Protein AF-A0A9E3NSC0-F1 (afdb_monomer)

Foldseek 3Di:
DVVVVVVVVVVVVVCCVVVVPPPPPDPLDDEFLDADDQVVAQSNHHPQWHWAALVPWDPPSSPGTGTEHPPLCPGPDNRSHPPPPPPDPPPPDPPPPDDDDDDDDDDDDDDDDDDDDDDDDDDDDDDD

Secondary structure (DSSP, 8-state):
-HHHHHHHHHHHHHHHHHHGGGTTS-S--B-TT-B--GGGTTTTBPTT-EEE-GGGSPTTSTTS-EEE-SSGGG--STTTS----------PPP----------------------------------

Structure (mmCIF, N/CA/C/O backbone):
data_AF-A0A9E3NSC0-F1
#
_entry.id   AF-A0A9E3NSC0-F1
#
loop_
_atom_site.group_PDB
_atom_site.id
_atom_site.type_symbol
_atom_site.label_atom_id
_atom_site.label_alt_id
_atom_site.label_comp_id
_atom_site.label_asym_id
_atom_site.label_entity_id
_atom_site.label_seq_id
_atom_site.pdbx_PDB_ins_code
_atom_site.Cartn_x
_atom_site.Cartn_y
_atom_site.Cartn_z
_atom_site.occupancy
_atom_site.B_iso_or_equiv
_atom_site.auth_seq_id
_atom_site.auth_comp_id
_atom_site.auth_asym_id
_atom_site.auth_atom_id
_atom_site.pdbx_PDB_model_num
ATOM 1 N N . MET A 1 1 ? -35.193 8.172 50.610 1.00 54.69 1 MET A N 1
ATOM 2 C CA . MET A 1 1 ? -33.927 8.761 50.098 1.00 54.69 1 MET A CA 1
ATOM 3 C C . MET A 1 1 ? -32.937 7.762 49.465 1.00 54.69 1 MET A C 1
ATOM 5 O O . MET A 1 1 ? -32.137 8.177 48.640 1.00 54.69 1 MET A O 1
ATOM 9 N N . ARG A 1 2 ? -32.980 6.446 49.754 1.00 57.78 2 ARG A N 1
ATOM 10 C CA . ARG A 1 2 ? -32.017 5.463 49.191 1.00 57.78 2 ARG A CA 1
ATOM 11 C C . ARG A 1 2 ? -32.183 5.151 47.689 1.00 57.78 2 ARG A C 1
ATOM 13 O O . ARG A 1 2 ? -31.225 4.731 47.052 1.00 57.78 2 ARG A O 1
ATOM 20 N N . ARG A 1 3 ? -33.372 5.375 47.113 1.00 58.94 3 ARG A N 1
ATOM 21 C CA . ARG A 1 3 ? -33.670 5.082 45.695 1.00 58.94 3 ARG A CA 1
ATOM 22 C C . ARG A 1 3 ? -33.016 6.078 44.722 1.00 58.94 3 ARG A C 1
ATOM 24 O O . ARG A 1 3 ? -32.487 5.651 43.707 1.00 58.94 3 ARG A O 1
ATOM 31 N N . ALA A 1 4 ? -32.936 7.365 45.071 1.00 59.34 4 ALA A N 1
ATOM 32 C CA . ALA A 1 4 ? -32.341 8.401 44.213 1.00 59.34 4 ALA A CA 1
ATOM 33 C C . ALA A 1 4 ? -30.824 8.223 43.986 1.00 59.34 4 ALA A C 1
ATOM 35 O O . ALA A 1 4 ? -30.320 8.521 42.907 1.00 59.34 4 ALA A O 1
ATOM 36 N N . LYS A 1 5 ? -30.098 7.673 44.973 1.00 58.50 5 LYS A N 1
ATOM 37 C CA . LYS A 1 5 ? -28.663 7.357 44.844 1.00 58.50 5 LYS A CA 1
ATOM 38 C C . LYS A 1 5 ? -28.388 6.224 43.848 1.00 58.50 5 LYS A C 1
ATOM 40 O O . LYS A 1 5 ? -27.364 6.259 43.179 1.00 58.50 5 LYS A O 1
ATOM 45 N N . ARG A 1 6 ? -29.301 5.251 43.722 1.00 69.88 6 ARG A N 1
ATOM 46 C CA . ARG A 1 6 ? -29.136 4.105 42.810 1.00 69.88 6 ARG A CA 1
ATOM 47 C C . ARG A 1 6 ? -29.283 4.517 41.344 1.00 69.88 6 ARG A C 1
ATOM 49 O O . ARG A 1 6 ? -28.489 4.084 40.523 1.00 69.88 6 ARG A O 1
ATOM 56 N N . TYR A 1 7 ? -30.214 5.419 41.036 1.00 70.44 7 TYR A N 1
ATOM 57 C CA . TYR A 1 7 ? -30.412 5.904 39.664 1.00 70.44 7 TYR A CA 1
ATOM 58 C C . TYR A 1 7 ? -29.256 6.773 39.153 1.00 70.44 7 TYR A C 1
ATOM 60 O O . TYR A 1 7 ? -28.884 6.661 37.990 1.00 70.44 7 TYR A O 1
ATOM 68 N N . ARG A 1 8 ? -28.630 7.581 40.021 1.00 72.56 8 ARG A N 1
ATOM 69 C CA . ARG A 1 8 ? -27.441 8.364 39.638 1.00 72.56 8 ARG A CA 1
ATOM 70 C C . ARG A 1 8 ? -26.234 7.480 39.322 1.00 72.56 8 ARG A C 1
ATOM 72 O O . ARG A 1 8 ? -25.515 7.763 38.376 1.00 72.56 8 ARG A O 1
ATOM 79 N N . LEU A 1 9 ? -26.045 6.400 40.080 1.00 73.25 9 LEU A N 1
ATOM 80 C CA . LEU A 1 9 ? -24.927 5.475 39.878 1.00 73.25 9 LEU A CA 1
ATOM 81 C C . LEU A 1 9 ? -25.101 4.657 38.587 1.00 73.25 9 LEU A C 1
ATOM 83 O O . LEU A 1 9 ? -24.159 4.530 37.814 1.00 73.25 9 LEU A O 1
ATOM 87 N N . VAL A 1 10 ? -26.324 4.197 38.301 1.00 77.19 10 VAL A N 1
ATOM 88 C CA . VAL A 1 10 ? -26.644 3.500 37.042 1.00 77.19 10 VAL A CA 1
ATOM 89 C C . VAL A 1 10 ? -26.460 4.418 35.830 1.00 77.19 10 VAL A C 1
ATOM 91 O O . VAL A 1 10 ? -25.873 3.998 34.842 1.00 77.19 10 VAL A O 1
ATOM 94 N N . SER A 1 11 ? -26.887 5.682 35.914 1.00 79.56 11 SER A N 1
ATOM 95 C CA . SER A 1 11 ? -26.728 6.637 34.810 1.00 79.56 11 SER A CA 1
ATOM 96 C C . SER A 1 11 ? -25.265 6.882 34.441 1.00 79.56 11 SER A C 1
ATOM 98 O O . SER A 1 11 ? -24.968 6.964 33.257 1.00 79.56 11 SER A O 1
ATOM 100 N N . VAL A 1 12 ? -24.367 6.984 35.430 1.00 78.38 12 VAL A N 1
ATOM 101 C CA . VAL A 1 12 ? -22.927 7.197 35.193 1.00 78.38 12 VAL A CA 1
ATOM 102 C C . VAL A 1 12 ? -22.280 5.961 34.566 1.00 78.38 12 VAL A C 1
ATOM 104 O O . VAL A 1 12 ? -21.470 6.089 33.655 1.00 78.38 12 VAL A O 1
ATOM 107 N N . ILE A 1 13 ? -22.661 4.759 35.008 1.00 79.62 13 ILE A N 1
ATOM 108 C CA . ILE A 1 13 ? -22.152 3.511 34.420 1.00 79.62 13 ILE A CA 1
ATOM 109 C C . ILE A 1 13 ? -22.594 3.389 32.958 1.00 79.62 13 ILE A C 1
ATOM 111 O O . ILE A 1 13 ? -21.789 3.023 32.108 1.00 79.62 13 ILE A O 1
ATOM 115 N N . VAL A 1 14 ? -23.846 3.740 32.649 1.00 79.62 14 VAL A N 1
ATOM 116 C CA . VAL A 1 14 ? -24.365 3.691 31.275 1.00 79.62 14 VAL A CA 1
ATOM 117 C C . VAL A 1 14 ? -23.657 4.703 30.371 1.00 79.62 14 VAL A C 1
ATOM 119 O O . VAL A 1 14 ? -23.268 4.338 29.266 1.00 79.62 14 VAL A O 1
ATOM 122 N N . THR A 1 15 ? -23.420 5.943 30.815 1.00 74.44 15 THR A N 1
ATOM 123 C CA . THR A 1 15 ? -22.693 6.922 29.9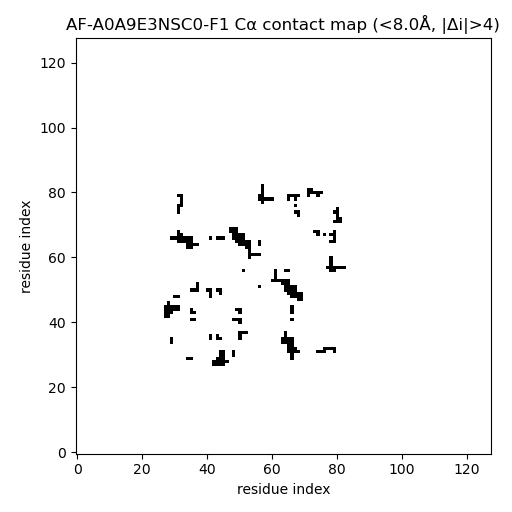87 1.00 74.44 15 THR A CA 1
ATOM 124 C C . THR A 1 15 ? -21.230 6.551 29.770 1.00 74.44 15 THR A C 1
ATOM 126 O O . THR A 1 15 ? -20.727 6.758 28.670 1.00 74.44 15 THR A O 1
ATOM 129 N N . VAL A 1 16 ? -20.552 5.956 30.756 1.00 76.19 16 VAL A N 1
ATOM 130 C CA . VAL A 1 16 ? -19.175 5.458 30.578 1.00 76.19 16 VAL A CA 1
ATOM 131 C C . VAL A 1 16 ? -19.140 4.243 29.645 1.00 76.19 16 VAL A C 1
ATOM 133 O O . VAL A 1 16 ? -18.275 4.170 28.777 1.00 76.19 16 VAL A O 1
ATOM 136 N N . ALA A 1 17 ? -20.103 3.324 29.758 1.00 69.44 17 ALA A N 1
ATOM 137 C CA . ALA A 1 17 ? -20.177 2.144 28.898 1.00 69.44 17 ALA A CA 1
ATOM 138 C C . ALA A 1 17 ? -20.480 2.494 27.429 1.00 69.44 17 ALA A C 1
ATOM 140 O O . ALA A 1 17 ? -19.906 1.889 26.529 1.00 69.44 17 ALA A O 1
ATOM 141 N N . VAL A 1 18 ? -21.346 3.483 27.179 1.00 67.94 18 VAL A N 1
ATOM 142 C CA . VAL A 1 18 ? -21.692 3.919 25.814 1.00 67.94 18 VAL A CA 1
ATOM 143 C C . VAL A 1 18 ? -20.631 4.865 25.236 1.00 67.94 18 VAL A C 1
ATOM 145 O O . VAL A 1 18 ? -20.310 4.769 24.056 1.00 67.94 18 VAL A O 1
ATOM 148 N N . GLY A 1 19 ? -20.044 5.751 26.049 1.00 61.44 19 GLY A N 1
ATOM 149 C CA . GLY A 1 19 ? -19.016 6.699 25.598 1.00 61.44 19 GLY A CA 1
ATOM 150 C C . GLY A 1 19 ? -17.625 6.085 25.397 1.00 61.44 19 GLY A C 1
ATOM 151 O O . GLY A 1 19 ? -16.856 6.574 24.574 1.00 61.44 19 GLY A O 1
ATOM 152 N N . GLY A 1 20 ? -17.294 5.005 26.113 1.00 61.06 20 GLY A N 1
ATOM 153 C CA . GLY A 1 20 ? -15.976 4.363 26.042 1.00 61.06 20 GLY A CA 1
ATOM 154 C C . GLY A 1 20 ? -15.726 3.529 24.781 1.00 61.06 20 GLY A C 1
ATOM 155 O O . GLY A 1 20 ? -14.576 3.259 24.455 1.00 61.06 20 GLY A O 1
ATOM 156 N N . PHE A 1 21 ? -16.770 3.138 24.044 1.00 59.31 21 PHE A N 1
ATOM 157 C CA . PHE A 1 21 ? -16.642 2.180 22.936 1.00 59.31 21 PHE A CA 1
ATOM 158 C C . PHE A 1 21 ? -16.176 2.787 21.599 1.00 59.31 21 PHE A C 1
ATOM 160 O O . PHE A 1 21 ? -15.873 2.045 20.671 1.00 59.31 21 PHE A O 1
ATOM 167 N N . VAL A 1 22 ? -16.094 4.117 21.483 1.00 60.00 22 VAL A N 1
ATOM 16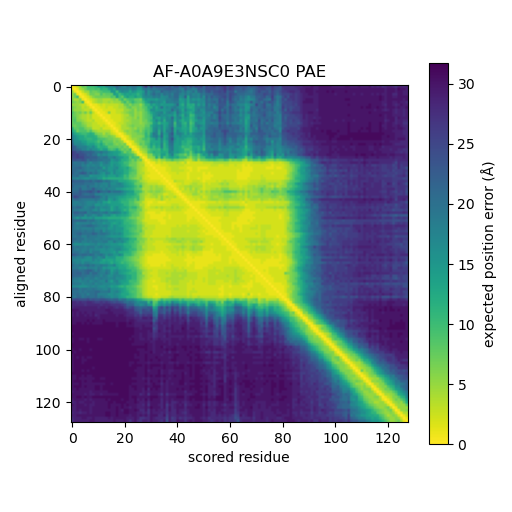8 C CA . VAL A 1 22 ? -15.783 4.808 20.211 1.00 60.00 22 VAL A CA 1
ATOM 169 C C . VAL A 1 22 ? -14.270 4.997 19.981 1.00 60.00 22 VAL A C 1
ATOM 171 O O . VAL A 1 22 ? -13.853 5.367 18.893 1.00 60.00 22 VAL A O 1
ATOM 174 N N . TRP A 1 23 ? -13.417 4.696 20.965 1.00 58.00 23 TRP A N 1
ATOM 175 C CA . TRP A 1 23 ? -11.986 5.046 20.925 1.00 58.00 23 TRP A CA 1
ATOM 176 C C . TRP A 1 23 ? -11.034 3.935 20.450 1.00 58.00 23 TRP A C 1
ATOM 178 O O . TRP A 1 23 ? -9.825 4.138 20.466 1.00 58.00 23 TRP A O 1
ATOM 188 N N . LEU A 1 24 ? -11.537 2.769 20.026 1.00 58.09 24 LEU A N 1
ATOM 189 C CA . LEU A 1 24 ? -10.683 1.636 19.621 1.00 58.09 24 LEU A CA 1
ATOM 190 C C . LEU A 1 24 ? -10.480 1.489 18.106 1.00 58.09 24 LEU A C 1
ATOM 192 O O . LEU A 1 24 ? -9.834 0.540 17.672 1.00 58.09 24 LEU A O 1
ATOM 196 N N . THR A 1 25 ? -10.974 2.417 17.287 1.00 58.47 25 THR A N 1
ATOM 197 C CA . THR A 1 25 ? -10.577 2.474 15.875 1.00 58.47 25 THR A CA 1
ATOM 198 C C . THR A 1 25 ? -9.269 3.255 15.778 1.00 58.47 25 THR A C 1
ATOM 200 O O . THR A 1 25 ? -9.287 4.480 15.665 1.00 58.47 25 THR A O 1
ATOM 203 N N . ALA A 1 26 ? -8.134 2.562 15.890 1.00 58.03 26 ALA A N 1
ATOM 204 C CA . ALA A 1 26 ? -6.829 3.136 15.581 1.00 58.03 26 ALA A CA 1
ATOM 205 C C . ALA A 1 26 ? -6.887 3.760 14.173 1.00 58.03 26 ALA A C 1
ATOM 207 O O . ALA A 1 26 ? -7.279 3.102 13.211 1.00 58.03 26 ALA A O 1
ATOM 208 N N . CYS A 1 27 ? -6.586 5.057 14.075 1.00 60.66 27 CYS A N 1
ATOM 209 C CA . CYS A 1 27 ? -6.706 5.876 12.862 1.00 60.66 27 CYS A CA 1
ATOM 210 C C . CYS A 1 27 ? -5.601 5.601 11.830 1.00 60.66 27 CYS A C 1
ATOM 212 O O . CYS A 1 27 ? -5.110 6.519 11.177 1.00 60.66 27 CYS A O 1
ATOM 214 N N . SER A 1 28 ? -5.212 4.346 11.682 1.00 65.06 28 SER A N 1
ATOM 215 C CA . SER A 1 28 ? -4.166 3.902 10.778 1.00 65.06 28 SER A CA 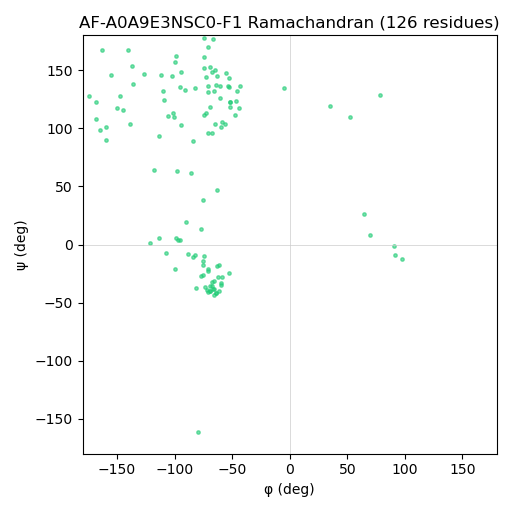1
ATOM 216 C C . SER A 1 28 ? -4.830 3.378 9.498 1.00 65.06 28 SER A C 1
ATOM 218 O O . SER A 1 28 ? -4.847 2.191 9.220 1.00 65.06 28 SER A O 1
ATOM 220 N N . ASN A 1 29 ? -5.526 4.267 8.781 1.00 85.69 29 ASN A N 1
ATOM 221 C CA . ASN A 1 29 ? -6.198 3.953 7.511 1.00 85.69 29 ASN A CA 1
ATOM 222 C C . ASN A 1 29 ? -5.583 4.801 6.396 1.00 85.69 29 ASN A C 1
ATOM 224 O O . ASN A 1 29 ? -6.232 5.690 5.841 1.00 85.69 29 ASN A O 1
ATOM 228 N N . TYR A 1 30 ? -4.304 4.578 6.108 1.00 93.25 30 TYR A N 1
ATOM 229 C CA . TYR A 1 30 ? -3.657 5.210 4.968 1.00 93.25 30 TYR A CA 1
ATOM 230 C C . TYR A 1 30 ? -4.185 4.605 3.663 1.00 93.25 30 TYR A C 1
ATOM 232 O O . TYR A 1 30 ? -4.260 3.383 3.505 1.00 93.25 30 TYR A O 1
ATOM 240 N N . GLY A 1 31 ? -4.565 5.481 2.733 1.00 95.25 31 GLY A N 1
ATOM 241 C CA . GLY A 1 31 ? -5.102 5.095 1.432 1.00 95.25 31 GLY A CA 1
ATOM 242 C C . GLY A 1 31 ? -4.036 4.563 0.472 1.00 95.25 31 GLY A C 1
ATOM 243 O O . GLY A 1 31 ? -2.839 4.536 0.759 1.00 95.25 31 GLY A O 1
ATOM 244 N N . GLU A 1 32 ? -4.469 4.147 -0.715 1.00 96.06 32 GLU A N 1
ATOM 245 C CA . GLU A 1 32 ? -3.568 3.630 -1.743 1.00 96.06 32 GLU A CA 1
ATOM 246 C C . GLU A 1 32 ? -2.521 4.678 -2.176 1.00 96.06 32 GLU A C 1
ATOM 248 O O . GLU A 1 32 ? -2.866 5.778 -2.599 1.00 96.06 32 GLU A O 1
ATOM 253 N N . GLY A 1 33 ? -1.234 4.322 -2.114 1.00 95.31 33 GLY A N 1
ATOM 254 C CA . GLY A 1 33 ? -0.107 5.195 -2.465 1.00 95.31 33 GLY A CA 1
ATOM 255 C C . GLY A 1 33 ? 0.482 5.998 -1.305 1.00 95.31 33 GLY A C 1
ATOM 256 O O . GLY A 1 33 ? 1.565 6.579 -1.446 1.00 95.31 33 GLY A O 1
ATOM 257 N N . GLU A 1 34 ? -0.173 5.994 -0.150 1.00 96.19 34 GLU A N 1
ATOM 258 C CA . GLU A 1 34 ? 0.332 6.637 1.059 1.00 96.19 34 GLU A CA 1
ATOM 259 C C . GLU A 1 34 ? 1.475 5.837 1.693 1.00 96.19 34 GLU A C 1
ATOM 261 O O . GLU A 1 34 ? 1.697 4.666 1.376 1.00 96.19 34 GLU A O 1
ATOM 266 N N . ARG A 1 35 ? 2.256 6.499 2.554 1.00 95.69 35 ARG A N 1
ATOM 267 C CA . ARG A 1 35 ? 3.385 5.870 3.259 1.00 95.69 35 ARG A CA 1
ATOM 268 C C . ARG A 1 35 ? 2.870 4.931 4.349 1.00 95.69 35 ARG A C 1
ATOM 270 O O . ARG A 1 35 ? 1.904 5.260 5.025 1.00 95.69 35 ARG A O 1
ATOM 277 N N . CYS A 1 36 ? 3.561 3.818 4.552 1.00 94.69 36 CYS A N 1
ATOM 278 C CA . CYS A 1 36 ? 3.322 2.885 5.654 1.00 94.69 36 CYS A CA 1
ATOM 279 C C . CYS A 1 36 ? 4.647 2.357 6.206 1.00 94.69 36 CYS A C 1
ATOM 281 O O . CYS A 1 36 ? 5.689 2.552 5.579 1.00 94.69 36 CYS A O 1
ATOM 283 N N . GLU A 1 37 ? 4.605 1.699 7.363 1.00 93.06 37 GLU A N 1
ATOM 284 C CA . GLU A 1 37 ? 5.743 0.987 7.936 1.00 93.06 37 GLU A CA 1
ATOM 285 C C . GLU A 1 37 ? 5.582 -0.519 7.682 1.00 93.06 37 GLU A C 1
ATOM 287 O O . GLU A 1 37 ? 4.685 -1.169 8.224 1.00 93.06 37 GLU A O 1
ATOM 292 N N . PHE A 1 38 ? 6.454 -1.110 6.855 1.00 91.12 38 PHE A N 1
ATOM 293 C CA . PHE A 1 38 ? 6.341 -2.527 6.485 1.00 91.12 38 PHE A CA 1
ATOM 294 C C . PHE A 1 38 ? 6.414 -3.468 7.699 1.00 91.12 38 PHE A C 1
ATOM 296 O O . PHE A 1 38 ? 5.739 -4.500 7.736 1.00 91.12 38 PHE A O 1
ATOM 303 N N . PHE A 1 39 ? 7.191 -3.105 8.724 1.00 88.88 39 PHE A N 1
ATOM 304 C CA . PHE A 1 39 ? 7.326 -3.905 9.943 1.00 88.88 39 PHE A CA 1
ATOM 305 C C . PHE A 1 39 ? 6.110 -3.828 10.877 1.00 88.88 39 PHE A C 1
ATOM 307 O O . PHE A 1 39 ? 6.017 -4.641 11.796 1.00 88.88 39 PHE A O 1
ATOM 314 N N . ASN A 1 40 ? 5.157 -2.925 10.619 1.00 85.75 40 ASN A N 1
ATOM 315 C CA . ASN A 1 40 ? 3.924 -2.778 11.394 1.00 85.75 40 ASN A CA 1
ATOM 316 C C . ASN A 1 40 ? 2.759 -3.640 10.855 1.00 85.75 40 ASN A C 1
ATOM 318 O O . ASN A 1 40 ? 1.590 -3.363 11.095 1.00 85.75 40 ASN A O 1
ATOM 322 N N . GLY A 1 41 ? 3.050 -4.682 10.065 1.00 82.06 41 GLY A N 1
ATOM 323 C CA . GLY A 1 41 ? 2.077 -5.737 9.749 1.00 82.06 41 GLY A CA 1
ATOM 324 C C . GLY A 1 41 ? 0.846 -5.307 8.940 1.00 82.06 41 GLY A C 1
ATOM 325 O O . GLY A 1 41 ? -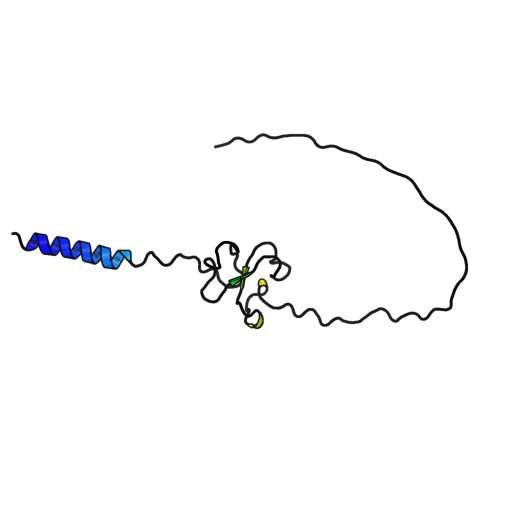0.181 -5.976 9.017 1.00 82.06 41 GLY A O 1
ATOM 326 N N . ASN A 1 42 ? 0.945 -4.237 8.141 1.00 85.88 42 ASN A N 1
ATOM 327 C CA . ASN A 1 42 ? -0.157 -3.609 7.389 1.00 85.88 42 ASN A CA 1
ATOM 328 C C . ASN A 1 42 ? -1.202 -2.879 8.246 1.00 85.88 42 ASN A C 1
ATOM 330 O O . ASN A 1 42 ? -2.206 -2.439 7.694 1.00 85.88 42 ASN A O 1
ATOM 334 N N . GLU A 1 43 ? -0.976 -2.712 9.552 1.00 87.50 43 GLU A N 1
ATOM 335 C CA . GLU A 1 43 ? -1.908 -2.001 10.443 1.00 87.50 43 GLU A CA 1
ATOM 336 C C . GLU A 1 43 ? -2.068 -0.523 10.072 1.00 87.50 43 GLU A C 1
ATOM 338 O O . GLU A 1 43 ? -3.042 0.104 10.463 1.00 87.50 43 GLU A O 1
ATOM 343 N N . ASP A 1 44 ? -1.124 0.009 9.296 1.00 90.12 44 ASP A N 1
ATOM 344 C CA . ASP A 1 44 ? -1.108 1.369 8.766 1.00 90.12 44 ASP A CA 1
ATOM 345 C C . ASP A 1 44 ? -2.083 1.581 7.601 1.00 90.12 44 ASP A C 1
ATOM 347 O O . ASP A 1 44 ? -2.530 2.699 7.344 1.00 90.12 44 ASP A O 1
ATOM 351 N N . CYS A 1 45 ? -2.411 0.523 6.870 1.00 93.56 45 CYS A N 1
ATOM 352 C CA . CYS A 1 45 ? -3.133 0.643 5.617 1.00 93.56 45 CYS A CA 1
ATOM 353 C C . CYS A 1 45 ? -4.643 0.481 5.799 1.00 93.56 45 CYS A C 1
ATOM 355 O O . CYS A 1 45 ? -5.111 -0.298 6.626 1.00 93.56 45 CYS A O 1
ATOM 357 N N . GLU A 1 46 ? -5.416 1.176 4.961 1.00 93.81 46 GLU A N 1
ATOM 358 C CA . GLU A 1 46 ? -6.861 0.970 4.888 1.00 93.81 46 GLU A CA 1
ATOM 359 C C . GLU A 1 46 ? -7.200 -0.507 4.614 1.00 93.81 46 GLU A C 1
ATOM 361 O O . GLU A 1 46 ? -6.467 -1.224 3.925 1.00 93.81 46 GLU A O 1
ATOM 366 N N . ASN A 1 47 ? -8.332 -0.972 5.150 1.00 90.06 47 ASN A N 1
ATOM 367 C CA . ASN A 1 47 ? -8.804 -2.345 4.976 1.00 90.06 47 ASN A CA 1
ATOM 368 C C . ASN A 1 47 ? -8.726 -2.818 3.514 1.00 90.06 47 ASN A C 1
ATOM 370 O O . ASN A 1 47 ? -9.350 -2.252 2.618 1.00 90.06 47 ASN A O 1
ATOM 374 N N . GLY A 1 48 ? -8.016 -3.927 3.294 1.00 90.81 48 GLY A N 1
ATOM 375 C CA . GLY A 1 48 ? -7.837 -4.520 1.967 1.00 90.81 48 GLY A CA 1
ATOM 376 C C . GLY A 1 48 ? -6.603 -4.025 1.209 1.00 90.81 48 GLY A C 1
ATOM 377 O O . GLY A 1 48 ? -6.343 -4.520 0.112 1.00 90.81 48 GLY A O 1
ATOM 378 N N . LEU A 1 49 ? -5.823 -3.112 1.786 1.00 94.94 49 LEU A N 1
ATOM 379 C CA . LEU A 1 49 ? -4.494 -2.739 1.316 1.00 94.94 49 LEU A CA 1
ATOM 380 C C . LEU A 1 49 ? -3.412 -3.452 2.143 1.00 94.94 49 LEU A C 1
ATOM 382 O O . LEU A 1 49 ? -3.631 -3.870 3.277 1.00 94.94 49 LEU A O 1
ATOM 386 N N . GLN A 1 50 ? -2.229 -3.595 1.555 1.00 94.69 50 GLN A N 1
ATOM 387 C CA . GLN A 1 50 ? -1.032 -4.116 2.208 1.00 94.69 50 GLN A CA 1
ATOM 388 C C . GLN A 1 50 ? 0.120 -3.128 2.035 1.00 94.69 50 GLN A C 1
ATOM 390 O O . GLN A 1 50 ? 0.233 -2.467 1.000 1.00 94.69 50 GLN A O 1
ATOM 395 N N . CYS A 1 51 ? 0.995 -3.051 3.028 1.00 95.62 51 CYS A N 1
ATOM 396 C CA . CYS A 1 51 ? 2.209 -2.269 2.944 1.00 95.62 51 CYS A CA 1
ATOM 397 C C . CYS A 1 51 ? 3.212 -3.003 2.051 1.00 95.62 51 CYS A C 1
ATOM 399 O O . CYS A 1 51 ? 3.702 -4.081 2.385 1.00 95.62 51 CYS A O 1
ATOM 401 N N . LEU A 1 52 ? 3.490 -2.446 0.876 1.00 94.50 52 LEU A N 1
ATOM 402 C CA . LEU A 1 52 ? 4.517 -2.952 -0.022 1.00 94.50 52 LEU A CA 1
ATOM 403 C C . LEU A 1 52 ? 5.846 -2.262 0.264 1.00 94.50 52 LEU A C 1
ATOM 405 O O . LEU A 1 52 ? 5.882 -1.030 0.322 1.00 94.50 52 LEU A O 1
ATOM 409 N N . PRO A 1 53 ? 6.947 -3.025 0.368 1.00 94.81 53 PRO A N 1
ATOM 410 C CA . PRO A 1 53 ? 8.250 -2.449 0.629 1.00 94.81 53 PRO A CA 1
ATOM 411 C C . PRO A 1 53 ? 8.688 -1.561 -0.538 1.00 94.81 53 PRO A C 1
ATOM 413 O O . PRO A 1 53 ? 8.382 -1.842 -1.700 1.00 94.81 53 PRO A O 1
ATOM 416 N N . LYS A 1 54 ? 9.489 -0.535 -0.251 1.00 93.94 54 LYS A N 1
ATOM 417 C CA . LYS A 1 54 ? 9.988 0.449 -1.226 1.00 93.94 54 LYS A CA 1
ATOM 418 C C . LYS A 1 54 ? 10.677 -0.153 -2.460 1.00 93.94 54 LYS A C 1
ATOM 420 O O . LYS A 1 54 ? 10.715 0.462 -3.516 1.00 93.94 54 LYS A O 1
ATOM 425 N N . ALA A 1 55 ? 11.206 -1.373 -2.352 1.00 91.50 55 ALA A N 1
ATOM 426 C CA . ALA A 1 55 ? 11.819 -2.093 -3.471 1.00 91.50 55 ALA A CA 1
ATOM 427 C C . ALA A 1 55 ? 10.798 -2.672 -4.475 1.00 91.50 55 ALA A C 1
ATOM 429 O O . ALA A 1 55 ? 11.179 -3.095 -5.562 1.00 91.50 55 ALA A O 1
ATOM 430 N N . GLN A 1 56 ? 9.517 -2.732 -4.104 1.00 91.31 56 GLN A N 1
ATOM 431 C CA . GLN A 1 56 ? 8.423 -3.326 -4.883 1.00 91.31 56 GLN A CA 1
ATOM 432 C C . GLN A 1 56 ? 7.395 -2.288 -5.358 1.00 91.31 56 GLN A C 1
ATOM 434 O O . GLN A 1 56 ? 6.360 -2.647 -5.925 1.00 91.31 56 GLN A O 1
ATOM 439 N N . VAL A 1 57 ? 7.657 -1.002 -5.127 1.00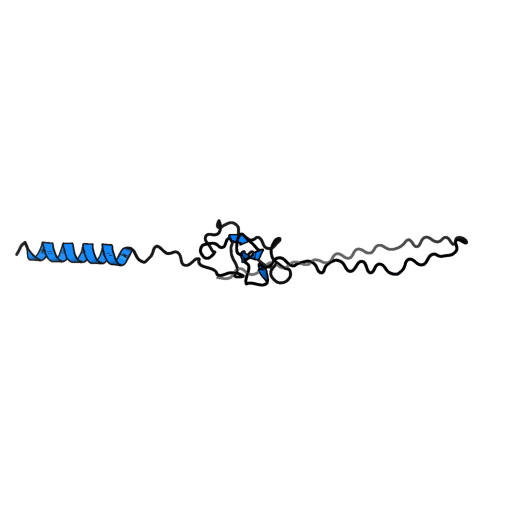 92.69 57 VAL A N 1
ATOM 440 C CA . VAL A 1 57 ? 6.834 0.099 -5.637 1.00 92.69 57 VAL A CA 1
ATOM 441 C C . VAL A 1 57 ? 7.466 0.689 -6.893 1.00 92.69 57 VAL A C 1
ATOM 443 O O . VAL A 1 57 ? 8.638 0.464 -7.198 1.00 92.69 57 VAL A O 1
ATOM 446 N N . ASN A 1 58 ? 6.668 1.422 -7.662 1.00 92.25 58 ASN A N 1
ATOM 447 C CA . ASN A 1 58 ? 7.129 1.990 -8.923 1.00 92.25 58 ASN A CA 1
ATOM 448 C C . ASN A 1 58 ? 8.190 3.079 -8.699 1.00 92.25 58 ASN A C 1
ATOM 450 O O . ASN A 1 58 ? 8.145 3.810 -7.705 1.00 92.25 58 ASN A O 1
ATOM 454 N N . ARG A 1 59 ? 9.119 3.214 -9.658 1.00 89.75 59 ARG A N 1
ATOM 455 C CA . ARG A 1 59 ? 10.161 4.255 -9.623 1.00 89.75 59 ARG A CA 1
ATOM 456 C C . ARG A 1 59 ? 9.537 5.640 -9.437 1.00 89.75 59 ARG A C 1
ATOM 458 O O . ARG A 1 59 ? 8.559 5.967 -10.107 1.00 89.75 59 ARG A O 1
ATOM 465 N N . GLY A 1 60 ? 10.126 6.439 -8.551 1.00 90.81 60 GLY A N 1
ATOM 466 C CA . GLY A 1 60 ? 9.612 7.751 -8.145 1.00 90.81 60 GLY A CA 1
ATOM 467 C C . GLY A 1 60 ? 8.810 7.721 -6.840 1.00 90.81 60 GLY A C 1
ATOM 468 O O . GLY A 1 60 ? 8.567 8.776 -6.261 1.00 90.81 60 GLY A O 1
ATOM 469 N N . TYR A 1 61 ? 8.448 6.531 -6.347 1.00 92.81 61 TYR A N 1
ATOM 470 C CA . TYR A 1 61 ? 7.774 6.320 -5.058 1.00 92.81 61 TYR A CA 1
ATOM 471 C C . TYR A 1 61 ? 8.569 5.409 -4.104 1.00 92.81 61 TYR A C 1
ATOM 473 O O . TYR A 1 61 ? 8.127 5.156 -2.984 1.00 92.81 61 TYR A O 1
ATOM 481 N N . ASP A 1 62 ? 9.749 4.957 -4.534 1.00 92.94 62 ASP A N 1
ATOM 482 C CA . ASP A 1 62 ? 10.682 4.017 -3.895 1.00 92.94 62 ASP A CA 1
ATOM 483 C C . ASP A 1 62 ? 11.514 4.623 -2.747 1.00 92.94 62 ASP A C 1
ATOM 485 O O . ASP A 1 62 ? 12.466 4.024 -2.244 1.00 92.94 62 A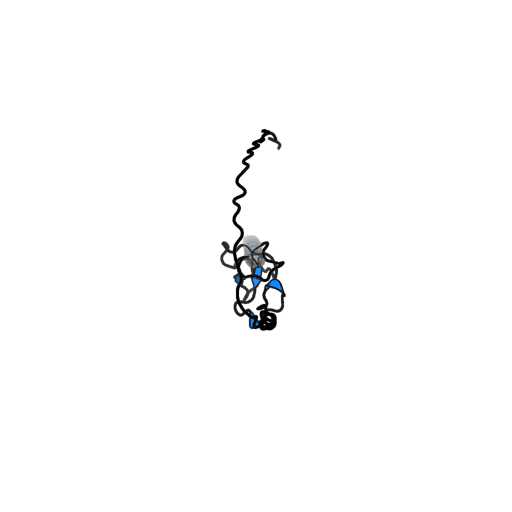SP A O 1
ATOM 489 N N . ASN A 1 63 ? 11.130 5.808 -2.270 1.00 94.88 63 ASN A N 1
ATOM 490 C CA . ASN A 1 63 ? 11.712 6.452 -1.093 1.00 94.88 63 ASN A CA 1
ATOM 491 C C . ASN A 1 63 ? 11.100 5.973 0.239 1.00 94.88 63 ASN A C 1
ATOM 493 O O . ASN A 1 63 ? 11.615 6.309 1.305 1.00 94.88 63 ASN A O 1
ATOM 497 N N . SER A 1 64 ? 9.998 5.221 0.201 1.00 95.62 64 SER A N 1
ATOM 498 C CA . SER A 1 64 ? 9.380 4.579 1.368 1.00 95.62 64 SER A CA 1
ATOM 499 C C . SER A 1 64 ? 8.415 3.478 0.957 1.00 95.62 64 SER A C 1
ATOM 501 O O . SER A 1 64 ? 8.020 3.400 -0.206 1.00 95.62 64 SER A O 1
ATOM 503 N N . ASP A 1 65 ? 8.005 2.672 1.928 1.00 95.94 65 ASP A N 1
ATOM 504 C CA . ASP A 1 65 ? 6.983 1.651 1.738 1.00 95.94 65 ASP A CA 1
ATOM 505 C C . ASP A 1 65 ? 5.617 2.309 1.507 1.00 95.94 65 ASP A C 1
ATOM 507 O O . ASP A 1 65 ? 5.397 3.466 1.898 1.00 95.94 65 ASP A O 1
ATOM 511 N N . ARG A 1 66 ? 4.728 1.608 0.792 1.00 96.38 66 ARG A N 1
ATOM 512 C CA . ARG A 1 66 ? 3.452 2.166 0.320 1.00 96.38 66 ARG A CA 1
ATOM 513 C C . ARG A 1 66 ? 2.286 1.215 0.514 1.00 96.38 66 ARG A C 1
ATOM 515 O O . ARG A 1 66 ? 2.394 0.039 0.173 1.00 96.38 66 ARG A O 1
ATOM 522 N N . CYS A 1 67 ? 1.150 1.742 0.960 1.00 96.69 67 CYS A N 1
ATOM 523 C CA . CYS A 1 67 ? -0.097 0.987 0.979 1.00 96.69 67 CYS A CA 1
ATOM 524 C C . CYS A 1 67 ? -0.573 0.753 -0.453 1.00 96.69 67 CYS A C 1
ATOM 526 O O . CYS A 1 67 ? -0.848 1.696 -1.190 1.00 96.69 67 CYS A O 1
ATOM 528 N N . CYS A 1 68 ? -0.666 -0.504 -0.861 1.00 96.31 68 CYS A N 1
ATOM 529 C CA . CYS A 1 68 ? -1.105 -0.899 -2.191 1.00 96.31 68 CYS A CA 1
ATOM 530 C C . CYS A 1 68 ? -2.069 -2.081 -2.099 1.00 96.31 68 CYS A C 1
ATOM 532 O O . CYS A 1 68 ? -1.972 -2.877 -1.163 1.00 96.31 68 CYS A O 1
ATOM 534 N N . PRO A 1 69 ? -2.975 -2.265 -3.070 1.00 95.56 69 PRO A N 1
ATOM 535 C CA . PRO A 1 69 ? -3.806 -3.454 -3.093 1.00 95.56 69 PRO A CA 1
ATOM 536 C C . PRO A 1 69 ? -2.940 -4.712 -3.268 1.00 95.56 69 PRO A C 1
ATOM 538 O O . PRO A 1 69 ? -1.950 -4.685 -4.011 1.00 95.56 69 PRO A O 1
ATOM 541 N N . PRO A 1 70 ? -3.326 -5.841 -2.647 1.00 93.25 70 PRO A N 1
ATOM 542 C CA . PRO A 1 70 ? -2.620 -7.110 -2.797 1.00 93.25 70 PRO A CA 1
ATOM 543 C C . PRO A 1 70 ? -2.590 -7.571 -4.257 1.00 93.25 70 PRO A C 1
ATOM 545 O O . PRO A 1 70 ? -1.591 -8.110 -4.729 1.00 93.25 70 PRO A O 1
ATOM 548 N N . ASN A 1 71 ? -3.665 -7.298 -5.004 1.00 92.88 71 ASN A N 1
ATOM 549 C CA . ASN A 1 71 ? -3.676 -7.444 -6.451 1.00 92.88 71 ASN A CA 1
ATOM 550 C C . ASN A 1 71 ? -3.339 -6.106 -7.125 1.00 92.88 71 ASN A C 1
ATOM 552 O O . ASN A 1 71 ? -4.197 -5.236 -7.268 1.00 92.88 71 ASN A O 1
ATOM 556 N N . ARG A 1 72 ? -2.099 -5.985 -7.607 1.00 91.12 72 ARG A N 1
ATOM 557 C CA . ARG A 1 72 ? -1.573 -4.801 -8.309 1.00 91.12 72 ARG A CA 1
ATOM 558 C C . ARG A 1 72 ? -2.320 -4.465 -9.610 1.00 91.12 72 ARG A C 1
ATOM 560 O O . ARG A 1 72 ? -2.193 -3.350 -10.102 1.00 91.12 72 ARG A O 1
ATOM 567 N N . ALA A 1 73 ? -3.092 -5.398 -10.176 1.00 90.25 73 ALA A N 1
ATOM 568 C CA . ALA A 1 73 ? -3.944 -5.123 -11.337 1.00 90.25 73 ALA A CA 1
ATOM 569 C C . ALA A 1 73 ? -5.157 -4.240 -10.992 1.00 90.25 73 ALA A C 1
ATOM 571 O O . ALA A 1 73 ? -5.714 -3.601 -11.878 1.00 90.25 73 ALA A O 1
ATOM 572 N N . ASN A 1 74 ? -5.541 -4.184 -9.712 1.00 92.06 74 ASN A N 1
ATOM 573 C CA . ASN A 1 74 ? -6.641 -3.355 -9.216 1.00 92.06 74 ASN A CA 1
ATOM 574 C C . ASN A 1 74 ? -6.160 -2.003 -8.668 1.00 92.06 74 ASN A C 1
ATOM 576 O O . ASN A 1 74 ? -6.960 -1.255 -8.114 1.00 92.06 74 ASN A O 1
ATOM 580 N N . ALA A 1 75 ? -4.861 -1.717 -8.770 1.00 94.38 75 ALA A N 1
ATOM 581 C CA . ALA A 1 75 ? -4.280 -0.481 -8.279 1.00 94.38 75 ALA A CA 1
ATOM 582 C C . ALA A 1 75 ? -4.799 0.729 -9.052 1.00 94.38 75 ALA A C 1
ATOM 584 O O . ALA A 1 75 ? -4.795 0.750 -10.284 1.00 94.38 75 ALA A O 1
ATOM 585 N N . THR A 1 76 ? -5.205 1.748 -8.307 1.00 94.69 76 THR A N 1
ATOM 586 C CA . THR A 1 76 ? -5.621 3.048 -8.830 1.00 94.69 76 THR A CA 1
ATOM 587 C C . THR A 1 76 ? -4.508 4.087 -8.716 1.00 94.69 76 THR A C 1
ATOM 589 O O . THR A 1 76 ? -4.488 5.055 -9.477 1.00 94.69 76 THR A O 1
ATOM 592 N N . HIS A 1 77 ? -3.538 3.872 -7.821 1.00 95.69 77 HIS A N 1
ATOM 593 C CA . HIS A 1 77 ? -2.439 4.793 -7.576 1.00 95.69 77 HIS A CA 1
ATOM 594 C C . HIS A 1 77 ? -1.188 4.415 -8.392 1.00 95.69 77 HIS A C 1
ATOM 596 O O . HIS A 1 77 ? -0.772 3.251 -8.400 1.00 95.69 77 HIS A O 1
ATOM 602 N N . PRO A 1 78 ? -0.492 5.378 -9.031 1.00 93.75 78 PRO A N 1
ATOM 603 C CA . PRO A 1 78 ? 0.685 5.114 -9.863 1.00 93.75 78 PRO A CA 1
ATOM 604 C C . PRO A 1 78 ? 1.840 4.421 -9.131 1.00 93.75 78 PRO A C 1
ATOM 606 O O . PRO A 1 78 ? 2.562 3.667 -9.767 1.00 93.75 78 PRO A O 1
ATOM 609 N N . ALA A 1 79 ? 2.000 4.590 -7.815 1.00 94.00 79 ALA A N 1
ATOM 610 C CA . ALA A 1 79 ? 2.985 3.831 -7.022 1.00 94.00 79 ALA A CA 1
ATOM 611 C C . ALA A 1 79 ? 2.714 2.310 -7.014 1.00 94.00 79 ALA A C 1
ATOM 613 O O . ALA A 1 79 ? 3.633 1.491 -6.875 1.00 94.00 79 ALA A O 1
ATOM 614 N N . CYS A 1 80 ? 1.437 1.953 -7.164 1.00 94.88 80 CYS A N 1
ATOM 615 C CA . CYS A 1 80 ? 0.882 0.632 -6.920 1.00 94.88 80 CYS A CA 1
ATOM 616 C C . CYS A 1 80 ? 0.498 -0.135 -8.193 1.00 94.88 80 CYS A C 1
ATOM 618 O O . CYS A 1 80 ? 0.182 -1.320 -8.134 1.00 94.88 80 CYS A O 1
ATOM 620 N N . THR A 1 81 ? 0.559 0.496 -9.362 1.00 92.94 81 THR A N 1
ATOM 621 C CA . THR A 1 81 ? 0.271 -0.172 -10.638 1.00 92.94 81 THR A CA 1
ATOM 622 C C . THR A 1 81 ? 1.416 -1.088 -11.059 1.00 92.94 81 THR A C 1
ATOM 624 O O . THR A 1 81 ? 2.574 -0.870 -10.704 1.00 92.94 81 THR A O 1
ATOM 627 N N . ILE A 1 82 ? 1.126 -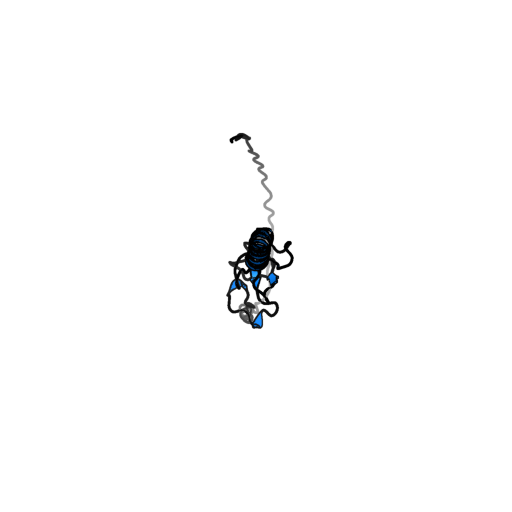2.141 -11.821 1.00 84.12 82 ILE A N 1
ATOM 628 C CA . ILE A 1 82 ? 2.182 -2.872 -12.528 1.00 84.12 82 ILE A CA 1
ATOM 629 C C . ILE A 1 82 ? 2.627 -1.969 -13.676 1.00 84.12 82 ILE A C 1
ATOM 631 O O . ILE A 1 82 ? 1.848 -1.734 -14.599 1.00 84.12 82 ILE A O 1
ATOM 635 N N . LEU A 1 83 ? 3.866 -1.468 -13.633 1.00 65.25 83 LEU A N 1
ATOM 636 C CA . LEU A 1 83 ? 4.502 -0.946 -14.838 1.00 65.25 83 LEU A CA 1
ATOM 637 C C . LEU A 1 83 ? 4.552 -2.114 -15.820 1.00 65.25 83 LEU A C 1
ATOM 639 O O . LEU A 1 83 ? 5.391 -3.006 -15.693 1.00 65.25 83 LEU A O 1
ATOM 643 N N . GLN A 1 84 ? 3.635 -2.134 -16.786 1.00 57.53 84 GLN A N 1
ATOM 644 C CA . GLN A 1 84 ? 3.896 -2.844 -18.024 1.00 57.53 84 GLN A CA 1
ATOM 645 C C . GLN A 1 84 ? 5.183 -2.216 -18.539 1.00 57.53 84 GLN A C 1
ATOM 647 O O . GLN A 1 84 ? 5.182 -1.057 -18.959 1.00 57.53 84 GLN A O 1
ATOM 652 N N . ALA A 1 85 ? 6.304 -2.929 -18.392 1.00 55.97 85 ALA A N 1
ATOM 653 C CA . ALA A 1 85 ? 7.529 -2.540 -19.060 1.00 55.97 85 ALA A CA 1
ATOM 654 C C . ALA A 1 85 ? 7.137 -2.224 -20.509 1.00 55.97 85 ALA A C 1
ATOM 656 O O . ALA A 1 85 ? 6.360 -3.005 -21.078 1.00 55.97 85 ALA A O 1
ATOM 657 N N . PRO A 1 86 ? 7.574 -1.089 -21.090 1.00 53.56 86 PRO A N 1
ATOM 658 C CA . PRO A 1 86 ? 7.356 -0.877 -22.507 1.00 53.56 86 PRO A CA 1
ATOM 659 C C . PRO A 1 86 ? 7.882 -2.135 -23.186 1.00 53.56 86 PRO A C 1
ATOM 661 O O . PRO A 1 86 ? 9.032 -2.519 -22.962 1.00 53.56 86 PRO A O 1
ATOM 664 N N . ILE A 1 87 ? 6.983 -2.837 -23.877 1.00 59.00 87 ILE A N 1
ATOM 665 C CA . ILE A 1 87 ? 7.289 -4.051 -24.624 1.00 59.00 87 ILE A CA 1
ATOM 666 C C . ILE A 1 87 ? 8.575 -3.743 -25.369 1.00 59.00 87 ILE A C 1
ATOM 668 O O . ILE A 1 87 ? 8.609 -2.750 -26.097 1.00 59.00 87 ILE A O 1
ATOM 672 N N . GLY A 1 88 ? 9.635 -4.495 -25.059 1.00 54.25 88 GLY A N 1
ATOM 673 C CA . GLY A 1 88 ? 10.977 -4.189 -25.519 1.00 54.25 88 GLY A CA 1
ATOM 674 C C . GLY A 1 88 ? 10.933 -3.889 -27.006 1.00 54.25 88 GLY A C 1
ATOM 675 O O . GLY A 1 88 ? 10.639 -4.769 -27.813 1.00 54.25 88 GLY A O 1
ATOM 676 N N . THR A 1 89 ? 11.175 -2.631 -27.368 1.00 49.09 89 THR A N 1
ATOM 677 C CA . THR A 1 89 ? 11.576 -2.328 -28.728 1.00 49.09 89 THR A CA 1
ATOM 678 C C . THR A 1 89 ? 12.952 -2.941 -28.855 1.00 49.09 89 THR A C 1
ATOM 680 O O . THR A 1 89 ? 13.948 -2.356 -28.430 1.00 49.09 89 THR A O 1
ATOM 683 N N . ASP A 1 90 ? 12.962 -4.147 -29.402 1.00 59.34 90 ASP A N 1
ATOM 684 C CA . ASP A 1 90 ? 14.101 -4.877 -29.940 1.00 59.34 90 ASP A CA 1
ATOM 685 C C . ASP A 1 90 ? 14.687 -4.116 -31.148 1.00 59.34 90 ASP A C 1
ATOM 687 O O . ASP A 1 90 ? 14.933 -4.656 -32.222 1.00 59.34 90 ASP A O 1
ATOM 691 N N . SER A 1 91 ? 14.883 -2.807 -30.995 1.00 56.25 91 SER A N 1
ATOM 692 C CA . SER A 1 91 ? 15.656 -1.981 -31.906 1.00 56.25 91 SER A CA 1
ATOM 693 C C . SER A 1 91 ? 17.110 -2.079 -31.469 1.00 56.25 91 SER A C 1
ATOM 695 O O . SER A 1 91 ? 17.736 -1.089 -31.088 1.00 56.25 91 SER A O 1
ATOM 697 N N . GLY A 1 92 ? 17.651 -3.298 -31.507 1.00 59.53 92 GLY A N 1
ATOM 698 C CA . GLY A 1 92 ? 19.075 -3.436 -31.757 1.00 59.53 92 GLY A CA 1
ATOM 699 C C . GLY A 1 92 ? 19.388 -2.674 -33.053 1.00 59.53 92 GLY A C 1
ATOM 700 O O . GLY A 1 92 ? 18.593 -2.745 -33.998 1.00 59.53 92 GLY A O 1
ATOM 701 N N . PRO A 1 93 ? 20.480 -1.894 -33.119 1.00 62.69 93 PRO A N 1
ATOM 702 C CA . PRO A 1 93 ? 20.893 -1.288 -34.380 1.00 62.69 93 PRO A CA 1
ATOM 703 C C . PRO A 1 93 ? 21.007 -2.396 -35.443 1.00 62.69 93 PRO A C 1
ATOM 705 O O . PRO A 1 93 ? 21.400 -3.513 -35.086 1.00 62.69 93 PRO A O 1
ATOM 708 N N . PRO A 1 94 ? 20.643 -2.148 -36.719 1.00 57.97 94 PRO A N 1
ATOM 709 C CA . PRO A 1 94 ? 20.827 -3.150 -37.760 1.00 57.97 94 PRO A CA 1
ATOM 710 C C . PRO A 1 94 ? 22.278 -3.625 -37.708 1.00 57.97 94 PRO A C 1
ATOM 712 O O . PRO A 1 94 ? 23.200 -2.813 -37.753 1.00 57.97 94 PRO A O 1
ATOM 715 N N . GLY A 1 95 ? 22.463 -4.933 -37.522 1.00 50.16 95 GLY A N 1
ATOM 716 C CA . GLY A 1 95 ? 23.781 -5.542 -37.467 1.00 50.16 95 GLY A CA 1
ATOM 717 C C . GLY A 1 95 ? 24.510 -5.259 -38.770 1.00 50.16 95 GLY A C 1
ATOM 718 O O . GLY A 1 95 ? 24.191 -5.852 -39.801 1.00 50.16 95 GLY A O 1
ATOM 719 N N . GLU A 1 96 ? 25.472 -4.341 -38.724 1.00 50.97 96 GLU A N 1
ATOM 720 C CA . GLU A 1 96 ? 26.372 -4.099 -39.839 1.00 50.97 96 GLU A CA 1
ATOM 721 C C . GLU A 1 96 ? 27.213 -5.358 -40.030 1.00 50.97 96 GLU A C 1
ATOM 723 O O . GLU A 1 96 ? 28.113 -5.688 -39.257 1.00 50.97 96 GLU A O 1
ATOM 728 N N . THR A 1 97 ? 26.851 -6.120 -41.056 1.00 54.91 97 THR A N 1
ATOM 729 C CA . THR A 1 97 ? 27.642 -7.236 -41.551 1.00 54.91 97 THR A CA 1
ATOM 730 C C . THR A 1 97 ? 28.858 -6.615 -42.233 1.00 54.91 97 THR A C 1
ATOM 732 O O . THR A 1 97 ? 28.768 -6.138 -43.361 1.00 54.91 97 THR A O 1
ATOM 735 N N . GLY A 1 98 ? 29.973 -6.521 -41.507 1.00 55.19 98 GLY A N 1
ATOM 736 C CA . GLY A 1 98 ? 31.214 -5.951 -42.034 1.00 55.19 98 GLY A CA 1
ATOM 737 C C . GLY A 1 98 ? 31.850 -6.797 -43.144 1.00 55.19 98 GLY A C 1
ATOM 738 O O . GLY A 1 98 ? 31.417 -7.920 -43.415 1.00 55.19 98 GLY A O 1
ATOM 739 N N . PRO A 1 99 ? 32.959 -6.314 -43.722 1.00 48.97 99 PRO A N 1
ATOM 740 C CA . PRO A 1 99 ? 34.071 -7.171 -44.113 1.00 48.97 99 PRO A CA 1
ATOM 741 C C . PRO A 1 99 ? 35.225 -7.061 -43.102 1.00 48.97 99 PRO A C 1
ATOM 743 O O . PRO A 1 99 ? 35.468 -6.007 -42.521 1.00 48.97 99 PRO A O 1
ATOM 746 N N . ALA A 1 100 ? 35.897 -8.192 -42.893 1.00 55.84 100 ALA A N 1
ATOM 747 C CA . ALA A 1 100 ? 36.891 -8.479 -41.858 1.00 55.84 100 ALA A CA 1
ATOM 748 C C . ALA A 1 100 ? 3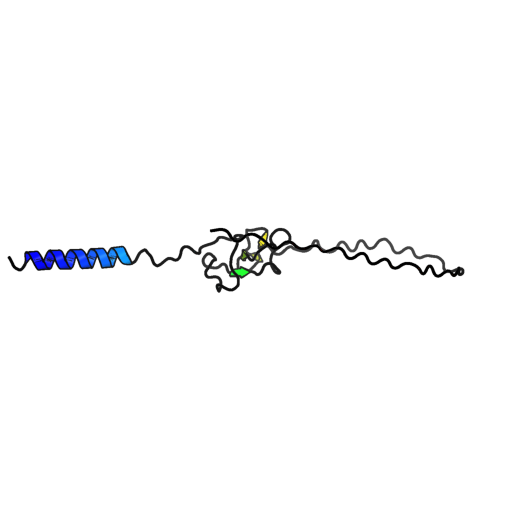8.321 -7.927 -42.167 1.00 55.84 100 ALA A C 1
ATOM 750 O O . ALA A 1 100 ? 38.453 -7.025 -42.988 1.00 55.84 100 ALA A O 1
ATOM 751 N N . PRO A 1 101 ? 39.397 -8.425 -41.518 1.00 61.62 101 PRO A N 1
ATOM 752 C CA . PRO A 1 101 ? 40.147 -7.775 -40.434 1.00 61.62 101 PRO A CA 1
ATOM 753 C C . PRO A 1 101 ? 41.577 -7.364 -40.836 1.00 61.62 101 PRO A C 1
ATOM 755 O O . PRO A 1 101 ? 42.241 -8.129 -41.516 1.00 61.62 101 PRO A O 1
ATOM 758 N N . GLU A 1 102 ? 42.130 -6.257 -40.324 1.00 46.38 102 GLU A N 1
ATOM 759 C CA . GLU A 1 102 ? 43.570 -5.975 -40.476 1.00 46.38 102 GLU A CA 1
ATOM 760 C C . GLU A 1 102 ? 44.149 -5.265 -39.230 1.00 46.38 102 GLU A C 1
ATOM 762 O O . GLU A 1 102 ? 43.774 -4.146 -38.894 1.00 46.38 102 GLU A O 1
ATOM 767 N N . ALA A 1 103 ? 45.069 -5.978 -38.574 1.00 49.03 103 ALA A N 1
ATOM 768 C CA . ALA A 1 103 ? 46.298 -5.534 -37.903 1.00 49.03 103 ALA A CA 1
ATOM 769 C C . ALA A 1 103 ? 46.300 -4.398 -36.843 1.0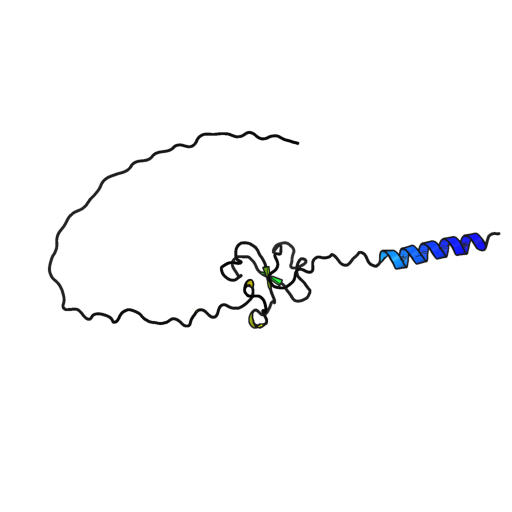0 49.03 103 ALA A C 1
ATOM 771 O O . ALA A 1 103 ? 46.256 -3.211 -37.142 1.00 49.03 103 ALA A O 1
ATOM 772 N N . SER A 1 104 ? 46.545 -4.836 -35.600 1.00 54.72 104 SER A N 1
ATOM 773 C CA . SER A 1 104 ? 47.613 -4.404 -34.674 1.00 54.72 104 SER A CA 1
ATOM 774 C C . SER A 1 104 ? 48.074 -2.941 -34.651 1.00 54.72 104 SER A C 1
ATOM 776 O O . SER A 1 104 ? 48.773 -2.538 -35.571 1.00 54.72 104 SER A O 1
ATOM 778 N N . VAL A 1 105 ? 47.930 -2.264 -33.497 1.00 59.31 105 VAL A N 1
ATOM 779 C CA . VAL A 1 105 ? 49.047 -1.553 -32.829 1.00 59.31 105 VAL A CA 1
ATOM 780 C C . VAL A 1 105 ? 48.870 -1.581 -31.300 1.00 59.31 105 VAL A C 1
ATOM 782 O O . VAL A 1 105 ? 47.830 -1.226 -30.754 1.00 59.31 105 VAL A O 1
ATOM 785 N N . ASP A 1 106 ? 49.946 -2.030 -30.668 1.00 55.50 106 ASP A N 1
ATOM 786 C CA . ASP A 1 106 ? 50.325 -2.074 -29.258 1.00 55.50 106 ASP A CA 1
ATOM 787 C C . ASP A 1 106 ? 50.416 -0.674 -28.609 1.00 55.50 106 ASP A C 1
ATOM 789 O O . ASP A 1 106 ? 51.020 0.217 -29.205 1.00 55.50 106 ASP A O 1
ATOM 793 N N . ALA A 1 107 ? 49.895 -0.487 -27.389 1.00 61.91 107 ALA A N 1
ATOM 794 C CA . ALA A 1 107 ? 50.543 0.332 -26.349 1.00 61.91 107 ALA A CA 1
ATOM 795 C C . ALA A 1 107 ? 49.788 0.249 -25.002 1.00 61.91 107 ALA A C 1
ATOM 797 O O . ALA A 1 107 ? 48.592 0.550 -24.950 1.00 61.91 107 ALA A O 1
ATOM 798 N N . PRO A 1 108 ? 50.473 -0.070 -23.888 1.00 60.78 108 PRO A N 1
ATOM 799 C CA . PRO A 1 108 ? 49.945 0.107 -22.543 1.00 60.78 108 PRO A CA 1
ATOM 800 C C . PRO A 1 108 ? 50.139 1.564 -22.098 1.00 60.78 108 PRO A C 1
ATOM 802 O O . PRO A 1 108 ? 51.219 2.132 -22.251 1.00 60.78 108 PRO A O 1
ATOM 805 N N . THR A 1 109 ? 49.113 2.178 -21.512 1.00 63.00 109 THR A N 1
ATOM 806 C CA . THR A 1 109 ? 49.283 3.390 -20.697 1.00 63.00 109 THR A CA 1
ATOM 807 C C . THR A 1 109 ? 48.935 3.036 -19.261 1.00 63.00 109 THR A C 1
ATOM 809 O O . THR A 1 109 ? 47.776 3.020 -18.858 1.00 63.00 109 THR A O 1
ATOM 812 N N . GLU A 1 110 ? 49.986 2.681 -18.530 1.00 60.53 110 GLU A N 1
ATOM 813 C CA . GLU A 1 110 ? 50.059 2.742 -17.074 1.00 60.53 110 GLU A CA 1
ATOM 814 C C . GLU A 1 110 ? 50.123 4.212 -16.616 1.00 60.53 110 GLU A C 1
ATOM 816 O O . GLU A 1 110 ? 50.415 5.112 -17.407 1.00 60.53 110 GLU A O 1
ATOM 821 N N . THR A 1 111 ? 49.987 4.411 -15.301 1.00 51.12 111 THR A N 1
ATOM 822 C CA . THR A 1 111 ? 50.093 5.656 -14.506 1.00 51.12 111 THR A CA 1
ATOM 823 C C . THR A 1 111 ? 48.871 6.595 -14.536 1.00 51.12 111 THR A C 1
ATOM 825 O O . THR A 1 111 ? 48.397 6.982 -15.591 1.00 51.12 111 THR A O 1
ATOM 828 N N . GLY A 1 112 ? 48.311 7.050 -13.412 1.00 59.12 112 GLY A N 1
ATOM 829 C CA . GLY A 1 112 ? 48.848 7.090 -12.056 1.00 59.12 112 GLY A CA 1
ATOM 830 C C . GLY A 1 112 ? 47.763 7.111 -10.979 1.00 59.12 112 GLY A C 1
ATOM 831 O O . GLY A 1 112 ? 46.685 7.677 -11.139 1.00 59.12 112 GLY A O 1
ATOM 832 N N . THR A 1 113 ? 48.111 6.462 -9.875 1.00 60.88 113 THR A N 1
ATOM 833 C CA . THR A 1 113 ? 47.682 6.765 -8.511 1.00 60.88 113 THR A CA 1
ATOM 834 C C . THR A 1 113 ? 47.712 8.261 -8.228 1.00 60.88 113 THR A C 1
ATOM 836 O O . THR A 1 113 ? 48.740 8.879 -8.475 1.00 60.88 113 THR A O 1
ATOM 839 N N . ASP A 1 114 ? 46.673 8.781 -7.578 1.00 61.94 114 ASP A N 1
ATOM 840 C CA . ASP A 1 114 ? 46.884 9.668 -6.436 1.00 61.94 114 ASP A CA 1
ATOM 841 C C . ASP A 1 114 ? 45.726 9.554 -5.447 1.00 61.94 114 ASP A C 1
ATOM 843 O O . ASP A 1 114 ? 44.558 9.811 -5.742 1.00 61.94 114 ASP A O 1
ATOM 847 N N . ALA A 1 115 ? 46.094 9.097 -4.256 1.00 59.50 115 ALA A N 1
ATOM 848 C CA . ALA A 1 115 ? 45.296 9.209 -3.061 1.00 59.50 115 ALA A CA 1
ATOM 849 C C . ALA A 1 115 ? 45.276 10.679 -2.635 1.00 59.50 115 ALA A C 1
ATOM 851 O O . ALA A 1 115 ? 46.314 11.331 -2.569 1.00 59.50 115 ALA A O 1
ATOM 852 N N . THR A 1 116 ? 44.116 11.189 -2.250 1.00 64.50 116 THR A N 1
ATOM 853 C CA . THR A 1 116 ? 44.058 12.299 -1.301 1.00 64.50 116 THR A CA 1
ATOM 854 C C . THR A 1 116 ? 42.915 12.014 -0.348 1.00 64.50 116 THR A C 1
ATOM 856 O O . THR A 1 116 ? 41.738 12.081 -0.692 1.00 64.50 116 THR A O 1
ATOM 859 N N . ALA A 1 117 ? 43.326 11.583 0.839 1.00 62.47 117 ALA A N 1
ATOM 860 C CA . ALA A 1 117 ? 42.552 11.701 2.049 1.00 62.47 117 ALA A CA 1
ATOM 861 C C . ALA A 1 117 ? 42.375 13.188 2.362 1.00 62.47 117 ALA A C 1
ATOM 863 O O . ALA A 1 117 ? 43.351 13.923 2.290 1.00 62.47 117 ALA A O 1
ATOM 864 N N . ASP A 1 118 ? 41.173 13.591 2.754 1.00 64.62 118 ASP A N 1
ATOM 865 C CA . ASP A 1 118 ? 41.005 14.645 3.751 1.00 64.62 118 ASP A CA 1
ATOM 866 C C . ASP A 1 118 ? 39.606 14.523 4.358 1.00 64.62 118 ASP A C 1
ATOM 868 O O . ASP A 1 118 ? 38.591 14.871 3.755 1.00 64.62 118 ASP A O 1
ATOM 872 N N . ALA A 1 119 ? 39.577 13.945 5.554 1.00 64.75 119 ALA A N 1
ATOM 873 C CA . ALA A 1 119 ? 38.481 14.059 6.494 1.00 64.75 119 ALA A CA 1
ATOM 874 C C . ALA A 1 119 ? 38.982 14.932 7.647 1.00 64.75 119 ALA A C 1
ATOM 876 O O . ALA A 1 119 ? 39.988 14.575 8.266 1.00 64.75 119 ALA A O 1
ATOM 877 N N . PRO A 1 120 ? 38.282 16.028 7.956 1.00 67.81 120 PRO A N 1
ATOM 878 C CA . PRO A 1 120 ? 38.263 16.559 9.304 1.00 67.81 120 PRO A CA 1
ATOM 879 C C . PRO A 1 120 ? 36.892 16.364 9.966 1.00 67.81 120 PRO A C 1
ATOM 881 O O . PRO A 1 120 ? 35.845 16.604 9.361 1.00 67.81 120 PRO A O 1
ATOM 884 N N . ASP A 1 121 ? 36.973 15.858 11.200 1.00 64.12 121 ASP A N 1
ATOM 885 C CA . ASP A 1 121 ? 36.208 16.229 12.396 1.00 64.12 121 ASP A CA 1
ATOM 886 C C . ASP A 1 121 ? 35.266 17.433 12.248 1.00 64.12 121 ASP A C 1
ATOM 888 O O . ASP A 1 121 ? 35.671 18.486 11.768 1.00 64.12 121 ASP A O 1
ATOM 892 N N . ASP A 1 122 ? 34.039 17.295 12.753 1.00 60.12 122 ASP A N 1
ATOM 893 C CA . ASP A 1 122 ? 33.654 18.000 13.983 1.00 60.12 122 ASP A CA 1
ATOM 894 C C . ASP A 1 122 ? 32.319 17.444 14.502 1.00 60.12 122 ASP A C 1
ATOM 896 O O . ASP A 1 122 ? 31.300 17.393 13.806 1.00 60.12 122 ASP A O 1
ATOM 900 N N . ALA A 1 123 ? 32.363 16.963 15.741 1.00 66.06 123 ALA A N 1
ATOM 901 C CA . ALA A 1 123 ? 31.232 16.493 16.515 1.00 66.06 123 ALA A CA 1
ATOM 902 C C . ALA A 1 123 ? 30.911 17.550 17.569 1.00 66.06 123 ALA A C 1
ATOM 904 O O . ALA A 1 123 ? 31.673 17.676 18.514 1.00 66.06 123 ALA A O 1
ATOM 905 N N . GLU A 1 124 ? 29.787 18.253 17.440 1.00 66.19 124 GLU A N 1
ATOM 906 C CA . GLU A 1 124 ? 29.211 19.096 18.495 1.00 66.19 124 GLU A CA 1
ATOM 907 C C . GLU A 1 124 ? 27.782 19.495 18.091 1.00 66.19 124 GLU A C 1
ATOM 909 O O . GLU A 1 124 ? 27.610 20.293 17.176 1.00 66.19 124 GLU A O 1
ATOM 914 N N . ASP A 1 125 ? 26.761 18.933 18.750 1.00 67.44 125 ASP A N 1
ATOM 915 C CA . ASP A 1 125 ? 25.569 19.693 19.167 1.00 67.44 125 ASP A CA 1
ATOM 916 C C . ASP A 1 125 ? 24.783 18.882 20.214 1.00 67.44 125 ASP A C 1
ATOM 918 O O . ASP A 1 125 ? 24.057 17.934 19.908 1.00 67.44 125 ASP A O 1
ATOM 922 N N . ASP A 1 126 ? 25.003 19.236 21.478 1.00 69.62 126 ASP A N 1
ATOM 923 C CA . ASP A 1 126 ? 24.255 18.786 22.650 1.00 69.62 126 ASP A CA 1
ATOM 924 C C . ASP A 1 126 ? 23.288 19.929 22.994 1.00 69.62 126 ASP A C 1
ATOM 926 O O . ASP A 1 126 ? 23.722 21.017 23.387 1.00 69.62 126 ASP A O 1
ATOM 930 N N . GLY A 1 127 ? 21.985 19.737 22.772 1.00 67.81 127 GLY A N 1
ATOM 931 C CA . GLY A 1 127 ? 21.028 20.835 22.882 1.00 67.81 127 GLY A CA 1
ATOM 932 C C . GLY A 1 127 ? 19.574 20.419 23.085 1.00 67.81 127 GLY A C 1
ATOM 933 O O . GLY A 1 127 ? 18.815 20.361 22.120 1.00 67.81 127 GLY A O 1
ATOM 934 N N . GLY A 1 128 ? 19.167 20.274 24.355 1.00 51.25 128 GLY A N 1
ATOM 935 C CA . GLY A 1 128 ? 17.803 20.604 24.816 1.00 51.25 128 GLY A CA 1
ATOM 936 C C . GLY A 1 128 ? 17.007 19.496 25.485 1.00 51.25 128 GLY A C 1
ATOM 937 O O . GLY A 1 128 ? 16.279 18.791 24.757 1.00 51.25 128 GLY A O 1
#

Mean predicted aligned error: 18.66 Å

Solvent-accessible surface area (backbone atoms only — not comparable to full-atom values): 8424 Å² total; per-residue (Å²): 123,74,67,65,60,54,55,55,52,52,51,52,53,51,51,49,61,65,62,62,67,75,75,76,72,73,88,34,58,32,51,71,55,32,75,37,58,57,90,56,76,30,57,41,21,28,92,77,34,34,42,38,48,26,91,77,37,31,91,94,46,48,89,42,22,25,12,21,45,82,55,35,87,74,35,86,31,78,40,33,35,71,78,72,66,77,74,75,79,81,72,66,75,82,79,78,81,75,83,87,89,86,82,88,85,91,84,88,84,79,88,78,90,79,89,77,89,86,85,78,90,84,89,87,87,90,84,134

pLDDT: mean 74.76, std 16.51, range [46.38, 96.69]

Radius of gyration: 32.74 Å; Cα contacts (8 Å, |Δi|>4): 134; chains: 1; bounding box: 84×29×94 Å

Sequence (128 aa):
MRRAKRYRLVSVIVTVAVGGFVWLTACSNYGEGERCEFFNGNEDCENGLQCLPKAQVNRGYDNSDRCCPPNRANATHPACTILQAPIGTDSGPPGETGPAPEASVDAPTETGTDATADAPDDAEDDGG